Protein AF-A0A2V7EHH6-F1 (afdb_monomer)

Foldseek 3Di:
DDQKDFLVVLLVDPPRDPVSNVVSVVLVVVLCCCCPPVVDPSDCPSGIDHDDPDDDQKDKDADDDPPDPHTDWDQDPPPGTDRIDIGNDVVVSVVVNVVRVVVD

Sequence (104 aa):
MSRRQPISEIIADPRTPKDARDKLKVVLAARKYAKDSLHLRAKNSFTTYSRLDHDTLVLVVSAAYRDTLKPYTWWFPIVGRVPYKGYFDFDAARREARDLADDG

Secondary structure (DSSP, 8-state):
---EEEHHHHHH-TTS-HHHHHHHHHHHHHHHHHHHTS----TTTT-EEE--SSS-S-EEE--B-TTSS-B--EEETTTEEES-EEESSHHHHHHHHHHHHHH-

Mean predicted aligned error: 4.85 Å

Solvent-accessible surface area (backbone atoms only — not comparable to full-atom values): 6377 Å² total; per-residue (Å²): 134,82,70,63,41,52,45,72,58,50,57,66,40,85,86,46,56,66,69,60,36,53,56,51,50,51,48,50,50,53,50,47,43,39,35,76,75,65,67,43,89,48,84,78,64,82,46,58,46,64,85,68,98,58,99,65,87,60,46,74,47,67,52,53,39,74,92,45,102,46,70,42,65,54,78,42,100,86,80,40,76,33,58,57,50,78,24,78,52,61,66,59,41,54,48,53,54,46,54,53,63,72,73,66

Structure (mmCIF, N/CA/C/O backbone):
data_AF-A0A2V7EHH6-F1
#
_entry.id   AF-A0A2V7EHH6-F1
#
loop_
_atom_site.group_PDB
_atom_site.id
_atom_site.type_symbol
_atom_site.label_atom_id
_atom_site.label_alt_id
_atom_site.label_comp_id
_atom_site.label_asym_id
_atom_site.label_entity_id
_atom_site.label_seq_id
_atom_site.pdbx_PDB_ins_code
_atom_site.Cartn_x
_atom_site.Cartn_y
_atom_site.Cartn_z
_atom_site.occupancy
_atom_site.B_iso_or_equiv
_atom_site.auth_seq_id
_atom_site.auth_comp_id
_atom_site.auth_asym_id
_atom_site.auth_atom_id
_atom_site.pdbx_PDB_model_num
ATOM 1 N N .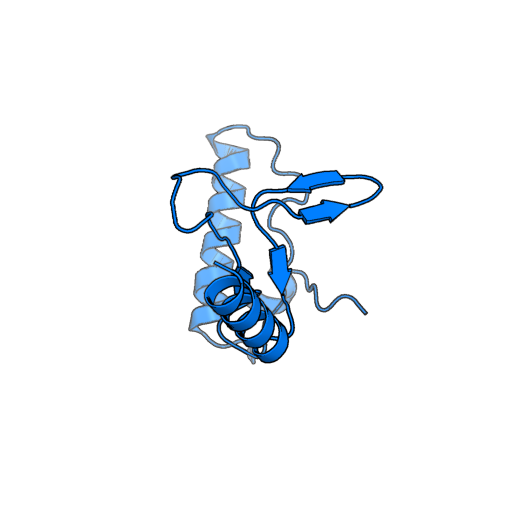 MET A 1 1 ? -9.047 15.147 -3.352 1.00 45.59 1 MET A N 1
ATOM 2 C CA . MET A 1 1 ? -9.801 15.125 -2.075 1.00 45.59 1 MET A CA 1
ATOM 3 C C . MET A 1 1 ? -9.524 13.802 -1.376 1.00 45.59 1 MET A C 1
ATOM 5 O O . MET A 1 1 ? -9.555 12.768 -2.031 1.00 45.59 1 MET A O 1
ATOM 9 N N . SER A 1 2 ? -9.157 13.822 -0.095 1.00 60.59 2 SER A N 1
ATOM 10 C CA . SER A 1 2 ? -8.766 12.611 0.642 1.00 60.59 2 SER A CA 1
ATOM 11 C C . SER A 1 2 ? -9.995 11.745 0.938 1.00 60.59 2 SER A C 1
ATOM 13 O O . SER A 1 2 ? -10.857 12.165 1.699 1.00 60.59 2 SER A O 1
ATOM 15 N N . ARG A 1 3 ? -10.064 10.525 0.384 1.00 84.69 3 ARG A N 1
ATOM 16 C CA . ARG A 1 3 ? -11.101 9.510 0.693 1.00 84.69 3 ARG A CA 1
ATOM 17 C C . ARG A 1 3 ? -10.921 8.860 2.078 1.00 84.69 3 ARG A C 1
ATOM 19 O O . ARG A 1 3 ? -11.465 7.791 2.338 1.00 84.69 3 ARG A O 1
ATOM 26 N N . ARG A 1 4 ? -10.075 9.424 2.947 1.00 92.56 4 ARG A N 1
ATOM 27 C CA . ARG A 1 4 ? -9.837 8.904 4.303 1.00 92.56 4 ARG A CA 1
ATOM 28 C C . ARG A 1 4 ? -11.007 9.271 5.199 1.00 92.56 4 ARG A C 1
ATOM 30 O O . ARG A 1 4 ? -11.323 10.448 5.329 1.00 92.56 4 ARG A O 1
ATOM 37 N N . GLN A 1 5 ? -11.579 8.270 5.852 1.00 95.00 5 GLN A N 1
ATOM 38 C CA . GLN A 1 5 ? -12.654 8.436 6.823 1.00 95.00 5 GLN A CA 1
ATOM 39 C C . GLN A 1 5 ? -12.245 7.825 8.171 1.00 95.00 5 GLN A C 1
ATOM 41 O O . GLN A 1 5 ? -11.507 6.831 8.187 1.00 95.00 5 GLN A O 1
ATOM 46 N N . PRO A 1 6 ? -12.683 8.390 9.309 1.00 96.81 6 PRO A N 1
ATOM 47 C CA . PRO A 1 6 ? -12.468 7.793 10.622 1.00 96.81 6 PRO A CA 1
ATOM 48 C C . PRO A 1 6 ? -13.071 6.390 10.713 1.00 96.81 6 PRO A C 1
ATOM 50 O O . PRO A 1 6 ? -14.225 6.160 10.357 1.00 96.81 6 PRO A O 1
ATOM 53 N N . ILE A 1 7 ? -12.298 5.440 11.240 1.00 97.31 7 ILE A N 1
ATOM 54 C CA . ILE A 1 7 ? -12.750 4.049 11.377 1.00 97.31 7 ILE A CA 1
ATOM 55 C C . ILE A 1 7 ? -13.974 3.950 12.301 1.00 97.31 7 ILE A C 1
ATOM 57 O O . ILE A 1 7 ? -14.864 3.137 12.060 1.00 97.31 7 ILE A O 1
ATOM 61 N N . SER A 1 8 ? -14.048 4.799 13.330 1.00 95.88 8 SER A N 1
ATOM 62 C CA . SER A 1 8 ? -15.194 4.872 14.244 1.00 95.88 8 SER A CA 1
ATOM 63 C C . SER A 1 8 ? -16.502 5.210 13.527 1.00 95.88 8 SER A C 1
ATOM 65 O O . SER A 1 8 ? -17.526 4.607 13.832 1.00 95.88 8 SER A O 1
ATOM 67 N N . GLU A 1 9 ? -16.465 6.123 12.555 1.00 96.38 9 GLU A N 1
ATOM 68 C CA . GLU A 1 9 ? -17.639 6.511 11.765 1.00 96.38 9 GLU A CA 1
ATOM 69 C C . GLU A 1 9 ? -18.054 5.388 10.811 1.00 96.38 9 GLU A C 1
ATOM 71 O O . GLU A 1 9 ? -19.228 5.039 10.731 1.00 96.38 9 GLU A O 1
ATOM 76 N N . ILE A 1 10 ? -17.081 4.748 10.153 1.00 95.81 10 ILE A N 1
ATOM 77 C CA . ILE A 1 10 ? -17.342 3.637 9.227 1.00 95.81 10 ILE A CA 1
ATOM 78 C C . ILE A 1 10 ? -17.973 2.440 9.950 1.00 95.81 10 ILE A C 1
ATOM 80 O O . ILE A 1 10 ? -18.885 1.808 9.422 1.00 95.81 10 ILE A O 1
ATOM 84 N N . ILE A 1 11 ? -17.502 2.107 11.157 1.00 96.81 11 ILE A N 1
ATOM 85 C CA . ILE A 1 11 ? -18.058 0.995 11.944 1.00 96.81 11 ILE A CA 1
ATOM 86 C C . ILE A 1 11 ? -19.492 1.295 12.404 1.00 96.81 11 ILE A C 1
ATOM 88 O O . ILE A 1 11 ? -20.284 0.357 12.522 1.00 96.81 11 ILE A O 1
ATOM 92 N N . ALA A 1 12 ? -19.805 2.566 12.669 1.00 96.50 12 ALA A N 1
ATOM 93 C CA . ALA A 1 12 ? -21.129 3.011 13.092 1.00 96.50 12 ALA A CA 1
ATOM 94 C C . ALA A 1 12 ? -22.141 3.085 11.935 1.00 96.50 12 ALA A C 1
ATOM 96 O O . ALA A 1 12 ? -23.338 2.967 12.187 1.00 96.50 12 ALA A O 1
ATOM 97 N N . ASP A 1 13 ? -21.692 3.244 10.683 1.00 96.19 13 ASP A N 1
ATOM 98 C CA . ASP A 1 13 ? -22.587 3.261 9.521 1.00 96.19 13 ASP A CA 1
ATOM 99 C C . ASP A 1 13 ? -23.170 1.852 9.256 1.00 96.19 13 ASP A C 1
ATOM 101 O O . ASP A 1 13 ? -22.425 0.914 8.930 1.00 96.19 13 ASP A O 1
ATOM 105 N N . PRO A 1 14 ? -24.503 1.666 9.350 1.00 94.00 14 PRO A N 1
ATOM 106 C CA . PRO A 1 14 ? -25.142 0.375 9.096 1.00 94.00 14 PRO A CA 1
ATOM 107 C C . PRO A 1 14 ? -24.991 -0.096 7.644 1.00 94.00 14 PRO A C 1
ATOM 109 O O . PRO A 1 1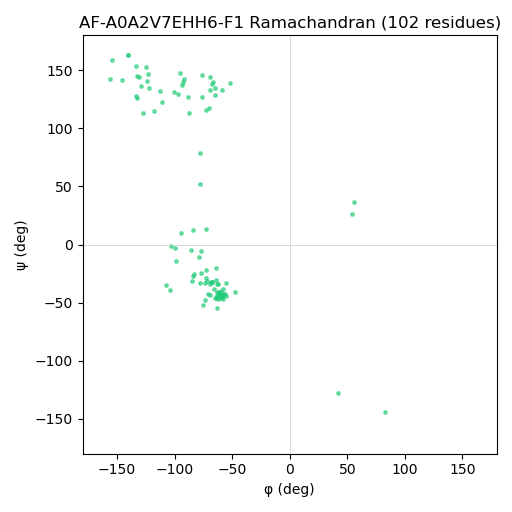4 ? -25.091 -1.295 7.381 1.00 94.00 14 PRO A O 1
ATOM 112 N N . ARG A 1 15 ? -24.711 0.815 6.704 1.00 95.19 15 ARG A N 1
ATOM 113 C CA . ARG A 1 15 ? -24.497 0.507 5.282 1.00 95.19 15 ARG A CA 1
ATOM 114 C C . ARG A 1 15 ? -23.103 -0.054 5.005 1.00 95.19 15 ARG A C 1
ATOM 116 O O . ARG A 1 15 ? -22.851 -0.539 3.902 1.00 95.19 15 ARG A O 1
ATOM 123 N N . THR A 1 16 ? -22.187 0.001 5.973 1.00 94.88 16 THR A N 1
ATOM 124 C CA . THR A 1 16 ? -20.859 -0.596 5.825 1.00 94.88 16 THR A CA 1
ATOM 125 C C . THR A 1 1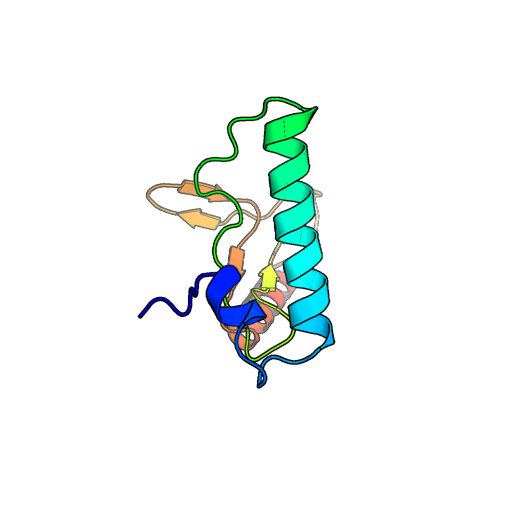6 ? -20.984 -2.119 5.706 1.00 94.88 16 THR A C 1
ATOM 127 O O . THR A 1 16 ? -21.610 -2.748 6.570 1.00 94.88 16 THR A O 1
ATOM 130 N N . PRO A 1 17 ? -20.365 -2.742 4.681 1.00 95.12 17 PRO A N 1
ATOM 131 C CA . PRO A 1 17 ? -20.320 -4.194 4.548 1.00 95.12 17 PRO A CA 1
ATOM 132 C C . PRO A 1 17 ? -19.823 -4.868 5.828 1.00 95.12 17 PRO A C 1
ATOM 134 O O . PRO A 1 17 ? -18.894 -4.388 6.486 1.00 95.12 17 PRO A O 1
ATOM 137 N N . LYS A 1 18 ? -20.458 -5.984 6.202 1.00 96.19 18 LYS A N 1
ATOM 138 C CA . LYS A 1 18 ? -20.180 -6.666 7.473 1.00 96.19 18 LYS A CA 1
ATOM 139 C C . LYS A 1 18 ? -18.710 -7.065 7.600 1.00 96.19 18 LYS A C 1
ATOM 141 O O . LYS A 1 18 ? -18.124 -6.866 8.658 1.00 96.19 18 LYS A O 1
ATOM 146 N N . ASP A 1 19 ? -18.121 -7.586 6.530 1.00 95.12 19 ASP A N 1
ATOM 147 C CA . ASP A 1 19 ? -16.730 -8.031 6.507 1.00 95.12 19 ASP A CA 1
ATOM 148 C C . ASP A 1 19 ? -15.749 -6.870 6.765 1.00 95.12 19 ASP A C 1
ATOM 150 O O . ASP A 1 19 ? -14.847 -6.993 7.594 1.00 95.12 19 ASP A O 1
ATOM 154 N N . ALA A 1 20 ? -15.961 -5.720 6.119 1.00 94.75 20 ALA A N 1
ATOM 155 C CA . ALA A 1 20 ? -15.163 -4.518 6.303 1.00 94.75 20 ALA A CA 1
ATOM 156 C C . ALA A 1 20 ? -15.310 -3.985 7.731 1.00 94.75 20 ALA A C 1
ATOM 158 O O . ALA A 1 20 ? -14.312 -3.703 8.394 1.00 94.75 20 ALA A O 1
ATOM 159 N N . ARG A 1 21 ? -16.545 -3.913 8.241 1.00 96.88 21 ARG A N 1
ATOM 160 C CA . ARG A 1 21 ? -16.824 -3.492 9.620 1.00 96.88 21 ARG A CA 1
ATOM 161 C C . ARG A 1 21 ? -16.120 -4.387 10.640 1.00 96.88 21 ARG A C 1
ATOM 163 O O . ARG A 1 21 ? -15.532 -3.873 11.588 1.00 96.88 21 ARG A O 1
ATOM 170 N N . ASP A 1 22 ? -16.154 -5.702 10.451 1.00 97.44 22 ASP A N 1
ATOM 171 C CA . ASP A 1 22 ? -15.540 -6.655 11.379 1.00 97.44 22 ASP A CA 1
ATOM 172 C C . ASP A 1 22 ? -14.006 -6.571 11.343 1.00 97.44 22 ASP A C 1
ATOM 174 O O . ASP A 1 22 ? -13.376 -6.471 12.397 1.00 97.44 22 ASP A O 1
ATOM 178 N N . LYS A 1 23 ? -13.395 -6.483 10.152 1.00 97.38 23 LYS A N 1
ATOM 179 C CA . LYS A 1 23 ? -11.944 -6.247 10.002 1.00 97.38 23 LYS A CA 1
ATOM 180 C C . LYS A 1 23 ? -11.511 -4.941 10.678 1.00 97.38 23 LYS A C 1
ATOM 182 O O . LYS A 1 23 ? -10.515 -4.906 11.396 1.00 97.38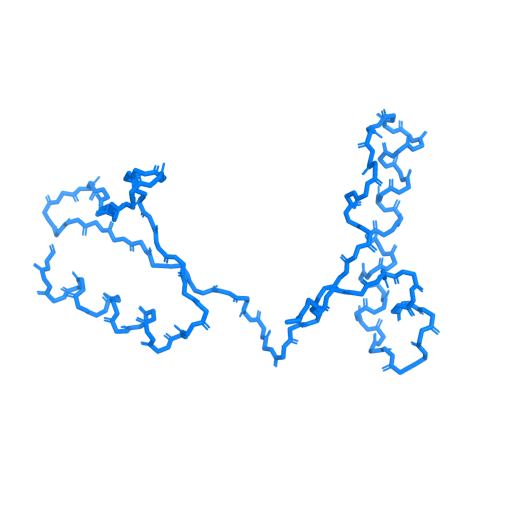 23 LYS A O 1
ATOM 187 N N . LEU A 1 24 ? -12.278 -3.867 10.503 1.00 97.88 24 LEU A N 1
ATOM 188 C CA . LEU A 1 24 ? -11.978 -2.567 11.102 1.00 97.88 24 LEU A CA 1
ATOM 189 C C . LEU A 1 24 ? -12.124 -2.558 12.634 1.00 97.88 24 LEU A C 1
ATOM 191 O O . LEU A 1 24 ? -11.348 -1.886 13.316 1.00 97.88 24 LEU A O 1
ATOM 195 N N . LYS A 1 25 ? -13.050 -3.341 13.202 1.00 97.94 25 LYS A N 1
ATOM 196 C CA . LYS A 1 25 ? -13.122 -3.549 14.660 1.00 97.94 25 LYS A CA 1
ATOM 197 C C . LYS A 1 25 ? -11.853 -4.209 15.200 1.00 97.94 25 LYS A C 1
ATOM 199 O O . LYS A 1 25 ? -11.357 -3.784 16.242 1.00 97.94 25 LYS A O 1
ATOM 204 N N . VAL A 1 26 ? -11.298 -5.190 14.481 1.00 98.25 26 VAL A N 1
ATOM 205 C CA . VAL A 1 26 ? -10.025 -5.834 14.854 1.00 98.25 26 VAL A CA 1
ATOM 206 C C . VAL A 1 26 ? -8.884 -4.817 14.875 1.00 98.25 26 VAL A C 1
ATOM 208 O O . VAL A 1 26 ? -8.106 -4.801 15.825 1.00 98.25 26 VAL A O 1
ATOM 211 N N . VAL A 1 27 ? -8.821 -3.909 13.895 1.00 97.88 27 VAL A N 1
ATOM 212 C CA . VAL A 1 27 ? -7.819 -2.826 13.872 1.00 97.88 27 VAL A CA 1
ATOM 213 C C . VAL A 1 27 ? -7.906 -1.956 15.132 1.00 97.88 27 VAL A C 1
ATOM 215 O O . VAL A 1 27 ? -6.886 -1.699 15.775 1.00 97.88 27 VAL A O 1
ATOM 218 N N . LEU A 1 28 ? -9.112 -1.534 15.531 1.00 97.31 28 LEU A N 1
ATOM 219 C CA . LEU A 1 28 ? -9.289 -0.730 16.747 1.00 97.31 28 LEU A CA 1
ATOM 220 C C . LEU A 1 28 ? -8.938 -1.507 18.024 1.00 97.31 28 LEU A C 1
ATOM 222 O O . LEU A 1 28 ? -8.335 -0.931 18.933 1.00 97.31 28 LEU A O 1
ATOM 226 N N . ALA A 1 29 ? -9.270 -2.798 18.089 1.00 97.56 29 ALA A N 1
ATOM 227 C CA . ALA A 1 29 ? -8.915 -3.661 19.213 1.00 97.56 29 ALA A CA 1
ATOM 228 C C . ALA A 1 29 ? -7.393 -3.841 19.333 1.00 97.56 29 ALA A C 1
ATOM 230 O O . ALA A 1 29 ? -6.834 -3.640 20.411 1.00 97.56 29 ALA A O 1
ATOM 231 N N . ALA A 1 30 ? -6.706 -4.118 18.221 1.00 97.69 30 ALA A N 1
ATOM 232 C CA . ALA A 1 30 ? -5.249 -4.222 18.176 1.00 97.69 30 ALA A CA 1
ATOM 233 C C . ALA A 1 30 ? -4.57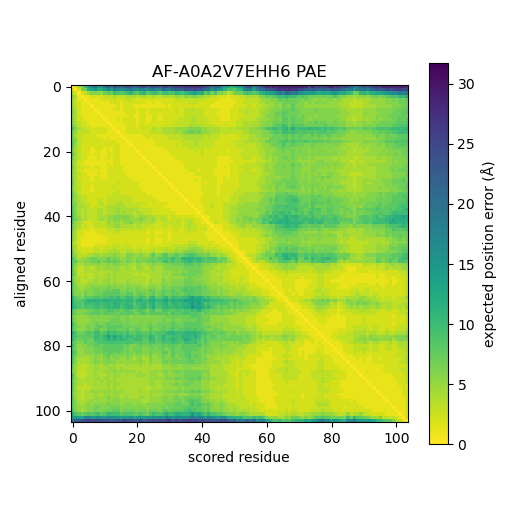7 -2.902 18.586 1.00 97.69 30 ALA A C 1
ATOM 235 O O . ALA A 1 30 ? -3.640 -2.895 19.383 1.00 97.69 30 ALA A O 1
ATOM 236 N N . ARG A 1 31 ? -5.103 -1.762 18.116 1.00 96.94 31 ARG A N 1
ATOM 237 C CA . ARG A 1 31 ? -4.635 -0.432 18.530 1.00 96.94 31 ARG A CA 1
ATOM 238 C C . ARG A 1 31 ? -4.807 -0.204 20.035 1.00 96.94 31 ARG A C 1
ATOM 240 O O . ARG A 1 31 ? -3.908 0.351 20.666 1.00 96.94 31 ARG A O 1
ATOM 247 N N . LYS A 1 32 ? -5.946 -0.608 20.610 1.00 96.94 32 LYS A N 1
ATOM 248 C CA . LYS A 1 32 ? -6.201 -0.519 22.056 1.00 96.94 32 LYS A CA 1
ATOM 249 C C . LYS A 1 32 ? -5.203 -1.374 22.837 1.00 96.94 32 LYS A C 1
ATOM 251 O O . LYS A 1 32 ? -4.582 -0.858 23.756 1.00 96.94 32 LYS A O 1
ATOM 256 N N . TYR A 1 33 ? -4.982 -2.619 22.425 1.00 97.62 33 TYR A N 1
ATOM 257 C CA . TYR A 1 33 ? -4.003 -3.514 23.048 1.00 97.62 33 TYR A CA 1
ATOM 258 C C . TYR A 1 33 ? -2.572 -2.956 22.989 1.00 97.62 33 TYR A C 1
ATOM 260 O O . TYR A 1 33 ? -1.875 -2.910 24.000 1.00 97.62 33 TYR A O 1
ATOM 268 N N . ALA A 1 34 ? -2.147 -2.443 21.830 1.00 97.38 34 ALA A N 1
ATOM 269 C CA . ALA A 1 34 ? -0.829 -1.831 21.672 1.00 97.38 34 ALA A CA 1
ATOM 270 C C . ALA A 1 34 ? -0.604 -0.660 22.646 1.00 97.38 34 ALA A C 1
ATOM 272 O O . ALA A 1 34 ? 0.489 -0.508 23.187 1.00 97.38 34 ALA A O 1
ATOM 273 N N . LYS A 1 35 ? -1.635 0.157 22.892 1.00 96.88 35 LYS A N 1
ATOM 274 C CA . LYS A 1 35 ? -1.567 1.264 23.853 1.00 96.88 35 LYS A CA 1
ATOM 275 C C . LYS A 1 35 ? -1.619 0.772 25.301 1.00 96.88 35 LYS A C 1
ATOM 277 O O . LYS A 1 35 ? -0.790 1.178 26.110 1.00 96.88 35 LYS A O 1
ATOM 282 N N . ASP A 1 36 ? -2.615 -0.042 25.622 1.00 97.31 36 ASP A N 1
ATOM 283 C CA . ASP A 1 36 ? -3.000 -0.326 27.005 1.00 97.31 36 ASP A CA 1
ATOM 284 C C . ASP A 1 36 ? -2.154 -1.453 27.618 1.00 97.31 36 ASP A C 1
ATOM 286 O O . ASP A 1 36 ? -1.895 -1.427 28.816 1.00 97.31 36 ASP A O 1
ATOM 290 N N . SER A 1 37 ? -1.701 -2.414 26.806 1.00 97.75 37 SER A N 1
ATOM 291 C CA . SER A 1 37 ? -0.949 -3.595 27.259 1.00 97.75 37 SER A CA 1
ATOM 292 C C . SER A 1 37 ? 0.532 -3.545 26.896 1.00 97.75 37 SER A C 1
ATOM 294 O O . SER A 1 37 ? 1.360 -4.017 27.665 1.00 97.75 37 SER A O 1
ATOM 296 N N . LEU A 1 38 ? 0.880 -2.980 25.734 1.00 97.56 38 LEU A N 1
ATOM 297 C CA . LEU A 1 38 ? 2.278 -2.876 25.286 1.00 97.56 38 LEU A CA 1
ATOM 298 C C . LEU A 1 38 ? 2.890 -1.488 25.528 1.00 97.56 38 LEU A C 1
ATOM 300 O O . LEU A 1 38 ? 4.057 -1.271 25.213 1.00 97.56 38 LEU A O 1
ATOM 304 N N . HIS A 1 39 ? 2.106 -0.534 26.043 1.00 96.62 39 HIS A N 1
ATOM 305 C CA . HIS A 1 39 ? 2.523 0.850 26.301 1.00 96.62 39 HIS A CA 1
ATOM 306 C C . HIS A 1 39 ? 3.136 1.569 25.082 1.00 96.62 39 HIS A C 1
ATOM 308 O O . HIS A 1 39 ? 3.910 2.521 25.215 1.00 96.62 39 HIS A O 1
ATOM 314 N N . LEU A 1 40 ? 2.758 1.155 23.866 1.00 96.81 40 LEU A N 1
ATOM 315 C CA . LEU A 1 40 ? 3.215 1.774 22.628 1.00 96.81 40 LEU A CA 1
ATOM 316 C C . LEU A 1 40 ? 2.492 3.102 22.378 1.00 96.81 40 LEU A C 1
ATOM 318 O O . LEU A 1 40 ? 1.297 3.277 22.637 1.00 96.81 40 LEU A O 1
ATOM 322 N N . ARG A 1 41 ? 3.209 4.061 21.783 1.00 94.25 41 ARG A N 1
ATOM 323 C CA . ARG A 1 41 ? 2.659 5.376 21.418 1.00 94.25 41 ARG A CA 1
ATOM 324 C C . ARG A 1 41 ? 1.822 5.283 20.138 1.00 94.25 41 ARG A C 1
ATOM 3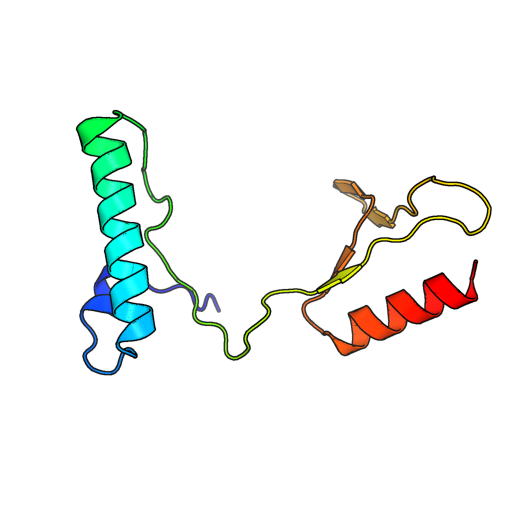26 O O . ARG A 1 41 ? 2.269 5.696 19.074 1.00 94.25 41 ARG A O 1
ATOM 333 N N . ALA A 1 42 ? 0.586 4.796 20.246 1.00 89.56 42 ALA A N 1
ATOM 334 C CA . ALA A 1 42 ? -0.299 4.606 19.091 1.00 89.56 42 ALA A CA 1
ATOM 335 C C . ALA A 1 42 ? -0.696 5.912 18.362 1.00 89.56 42 ALA A C 1
ATOM 337 O O . ALA A 1 42 ? -0.916 5.886 17.155 1.00 89.56 42 ALA A O 1
ATOM 338 N N . LYS A 1 43 ? -0.791 7.057 19.064 1.00 92.25 43 LYS A N 1
ATOM 339 C CA . LYS A 1 43 ? -1.179 8.376 18.502 1.00 92.25 43 LYS A CA 1
ATOM 340 C C . LYS A 1 43 ? -2.353 8.265 17.499 1.00 92.25 43 LYS A C 1
ATOM 342 O O . LYS A 1 43 ? -3.375 7.661 17.825 1.00 92.25 43 LYS A O 1
ATOM 347 N N . ASN A 1 44 ? -2.199 8.813 16.292 1.00 92.31 44 ASN A N 1
ATOM 348 C CA . ASN A 1 44 ? -3.181 8.771 15.204 1.00 92.31 44 ASN A CA 1
ATOM 349 C C . ASN A 1 44 ? -2.940 7.607 14.228 1.00 92.31 44 ASN A C 1
ATOM 351 O O . ASN A 1 44 ? -3.552 7.560 13.163 1.00 92.31 44 ASN A O 1
ATOM 355 N N . SER A 1 45 ? -2.049 6.670 14.561 1.00 94.06 45 SER A N 1
ATOM 356 C CA . SER A 1 45 ? -1.817 5.499 13.723 1.00 94.06 45 SER A CA 1
ATOM 357 C C . SER A 1 45 ? -3.074 4.637 13.684 1.00 94.06 45 SER A C 1
ATOM 359 O O . SER A 1 45 ? -3.691 4.376 14.721 1.00 94.06 45 SER A O 1
ATOM 361 N N . PHE A 1 46 ? -3.435 4.201 12.476 1.00 95.06 46 PHE A N 1
ATOM 362 C CA . PHE A 1 46 ? -4.555 3.292 12.222 1.00 95.06 46 PHE A CA 1
ATOM 363 C C . PHE A 1 46 ? -5.910 3.788 12.765 1.00 95.06 46 PHE A C 1
ATOM 365 O O . PHE A 1 46 ? -6.709 2.997 13.257 1.00 95.06 46 PHE A O 1
ATOM 372 N N . THR A 1 47 ? -6.179 5.099 12.705 1.00 96.31 47 THR A N 1
ATOM 373 C CA . THR A 1 47 ? -7.489 5.681 13.073 1.00 96.31 47 THR A CA 1
ATOM 374 C C . THR A 1 47 ? -8.395 5.962 11.876 1.00 96.31 47 THR A C 1
ATOM 376 O O . THR A 1 47 ? -9.590 6.196 12.053 1.00 96.31 47 THR A O 1
ATOM 379 N N . THR A 1 48 ? -7.847 5.938 10.659 1.00 96.56 48 THR A N 1
ATOM 380 C CA . THR A 1 48 ? -8.575 6.230 9.420 1.00 96.56 48 THR A CA 1
ATOM 381 C C . THR A 1 48 ? -8.447 5.085 8.427 1.00 96.56 48 THR A C 1
ATOM 383 O O . THR A 1 48 ? -7.468 4.337 8.444 1.00 96.56 48 THR A O 1
ATOM 386 N N . TYR A 1 49 ? -9.447 4.955 7.565 1.00 95.12 49 TYR A N 1
ATOM 387 C CA . TYR A 1 49 ? -9.510 3.968 6.499 1.00 95.12 49 TYR A CA 1
ATOM 388 C C . TYR A 1 49 ? -9.885 4.651 5.183 1.00 95.12 49 TYR A C 1
ATOM 390 O O . TYR A 1 49 ? -10.663 5.606 5.161 1.00 95.12 49 TYR A O 1
ATOM 398 N N . SER A 1 50 ? -9.316 4.164 4.085 1.00 92.88 50 SER A N 1
ATOM 399 C CA . SER A 1 50 ? -9.697 4.552 2.730 1.00 92.88 50 SER A CA 1
ATOM 400 C C . SER A 1 50 ? -10.202 3.320 2.012 1.00 92.88 50 SER A C 1
ATOM 402 O O . SER A 1 50 ? -9.439 2.384 1.775 1.00 92.88 50 SER A O 1
ATOM 404 N N . ARG A 1 51 ? -11.490 3.328 1.672 1.00 89.81 51 ARG A N 1
ATOM 405 C CA . ARG A 1 51 ? -12.079 2.281 0.844 1.00 89.81 51 ARG A CA 1
ATOM 406 C C . ARG A 1 51 ? -11.534 2.401 -0.575 1.00 89.81 51 ARG A C 1
ATOM 408 O O . ARG A 1 51 ? -11.505 3.499 -1.130 1.00 89.81 51 ARG A O 1
ATOM 415 N N . LEU A 1 52 ? -11.114 1.272 -1.128 1.00 88.81 52 LEU A N 1
ATOM 416 C CA . LEU A 1 52 ? -10.736 1.149 -2.529 1.00 88.81 52 LEU A CA 1
ATOM 417 C C . LEU A 1 52 ? -11.937 0.636 -3.318 1.00 88.81 52 LEU A C 1
ATOM 419 O O . LEU A 1 52 ? -12.745 -0.126 -2.786 1.00 88.81 52 LEU A O 1
ATOM 423 N N . ASP A 1 53 ? -12.041 1.058 -4.574 1.00 86.25 53 ASP A N 1
ATOM 424 C CA . ASP A 1 53 ? -13.080 0.568 -5.492 1.00 86.25 53 ASP A CA 1
ATOM 425 C C . ASP A 1 53 ? -12.653 -0.729 -6.199 1.00 86.25 53 ASP A C 1
ATOM 427 O O . ASP A 1 53 ? -13.433 -1.333 -6.925 1.00 86.25 53 ASP A O 1
ATOM 431 N N . HIS A 1 54 ? -11.411 -1.156 -5.971 1.00 85.06 54 HIS A N 1
ATOM 432 C CA . HIS A 1 54 ? -10.782 -2.344 -6.530 1.00 85.06 54 HIS A CA 1
ATOM 433 C C . HIS A 1 54 ? -9.913 -3.033 -5.466 1.00 85.06 54 HIS A C 1
ATOM 435 O O . HIS A 1 54 ? -9.476 -2.407 -4.496 1.00 85.06 54 HIS A O 1
ATOM 441 N N . ASP A 1 55 ? -9.560 -4.294 -5.696 1.00 87.19 55 ASP A N 1
ATOM 442 C CA . ASP A 1 55 ? -8.832 -5.111 -4.715 1.00 87.19 55 ASP A CA 1
ATOM 443 C C . ASP A 1 55 ? -7.326 -4.810 -4.608 1.00 87.19 55 ASP A C 1
ATOM 445 O O . ASP A 1 55 ? -6.639 -5.356 -3.748 1.00 87.19 55 ASP A O 1
ATOM 449 N N . THR A 1 56 ? -6.769 -3.944 -5.457 1.00 90.81 56 T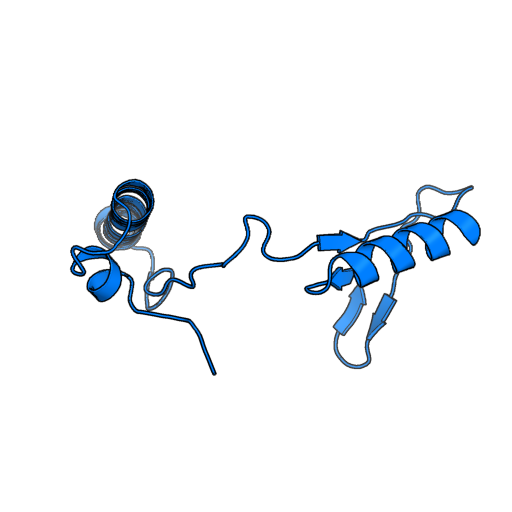HR A N 1
ATOM 450 C CA . THR A 1 56 ? -5.316 -3.695 -5.515 1.00 90.81 56 THR A CA 1
ATOM 451 C C . THR A 1 56 ? -5.002 -2.212 -5.412 1.00 90.81 56 THR A C 1
ATOM 453 O O . THR A 1 56 ? -5.314 -1.479 -6.320 1.00 90.81 56 THR A O 1
ATOM 456 N N . LEU A 1 57 ? -4.365 -1.712 -4.351 1.00 91.62 57 LEU A N 1
ATOM 457 C CA . LEU A 1 57 ? -4.098 -0.263 -4.245 1.00 91.62 57 LEU A CA 1
ATOM 458 C C . LEU A 1 57 ? -3.169 0.271 -5.349 1.00 91.62 57 LEU A C 1
ATOM 460 O O . LEU A 1 57 ? -3.368 1.371 -5.855 1.00 91.62 57 LEU A O 1
ATOM 464 N N . VAL A 1 58 ? -2.110 -0.478 -5.639 1.00 95.25 58 VAL A N 1
ATOM 465 C CA . VAL A 1 58 ? -0.997 -0.057 -6.488 1.00 95.25 58 VAL A CA 1
ATOM 466 C C . VAL A 1 58 ? -0.333 -1.308 -7.056 1.00 95.25 58 VAL A C 1
ATOM 468 O O . VAL A 1 58 ? -0.209 -2.310 -6.348 1.00 95.25 58 VAL A O 1
ATOM 471 N N . LEU A 1 59 ? 0.112 -1.253 -8.309 1.00 97.19 59 LEU A N 1
ATOM 472 C CA . LEU A 1 59 ? 1.040 -2.240 -8.857 1.00 97.19 59 LEU A CA 1
ATOM 473 C C . LEU A 1 59 ? 2.468 -1.731 -8.701 1.00 97.19 59 LEU A C 1
ATOM 475 O O . LEU A 1 59 ? 2.744 -0.559 -8.942 1.00 97.19 59 LEU A O 1
ATOM 479 N N . VAL A 1 60 ? 3.379 -2.611 -8.303 1.00 97.56 60 VAL A N 1
ATOM 480 C CA . VAL A 1 60 ? 4.803 -2.291 -8.181 1.00 97.56 60 VAL A CA 1
ATOM 481 C C . VAL A 1 60 ? 5.562 -3.044 -9.262 1.00 97.56 60 VAL A C 1
ATOM 483 O O . VAL A 1 60 ? 5.481 -4.266 -9.331 1.00 97.56 60 VAL A O 1
ATOM 486 N N . VAL A 1 61 ? 6.291 -2.305 -10.096 1.00 97.94 61 VAL A N 1
ATOM 487 C CA . VAL A 1 61 ? 7.207 -2.861 -11.094 1.00 97.94 61 VAL A CA 1
ATOM 488 C C . VAL A 1 61 ? 8.616 -2.839 -10.521 1.00 97.94 61 VAL A C 1
ATOM 490 O O . VAL A 1 61 ? 9.088 -1.805 -10.046 1.00 97.94 61 VAL A O 1
ATOM 493 N N . SER A 1 62 ? 9.288 -3.980 -10.586 1.00 97.06 62 SER A N 1
ATOM 494 C CA . SER A 1 62 ? 10.718 -4.143 -10.331 1.00 97.06 62 SER A CA 1
ATOM 495 C C . SER A 1 62 ? 11.311 -4.969 -11.463 1.00 97.06 62 SER A C 1
ATOM 497 O O . SER A 1 62 ? 10.649 -5.889 -11.942 1.00 97.06 62 SER A O 1
ATOM 499 N N . ALA A 1 63 ? 12.547 -4.681 -11.853 1.00 96.38 63 ALA A N 1
ATOM 500 C CA . ALA A 1 63 ? 13.230 -5.385 -12.932 1.00 96.38 63 ALA A CA 1
ATOM 501 C C . ALA A 1 63 ? 14.709 -5.605 -12.589 1.00 96.38 63 ALA A C 1
ATOM 503 O O . ALA A 1 63 ? 15.253 -4.960 -11.687 1.00 96.38 63 ALA A O 1
ATOM 504 N N . ALA A 1 64 ? 15.350 -6.517 -13.311 1.00 95.88 64 ALA A N 1
ATOM 505 C CA . ALA A 1 64 ? 16.789 -6.748 -13.299 1.00 95.88 64 ALA A CA 1
ATOM 506 C C . ALA A 1 64 ? 17.272 -6.848 -14.749 1.00 95.88 64 ALA A C 1
ATOM 508 O O . ALA A 1 64 ? 16.481 -7.207 -15.615 1.00 95.88 64 ALA A O 1
ATOM 509 N N . TYR A 1 65 ? 18.540 -6.523 -14.994 1.00 93.81 65 TYR A N 1
ATOM 510 C CA . TYR A 1 65 ? 19.129 -6.624 -16.333 1.00 93.81 65 TYR A CA 1
ATOM 511 C C . TYR A 1 65 ? 19.267 -8.094 -16.751 1.00 93.81 65 TYR A C 1
ATOM 513 O O . TYR A 1 65 ? 19.596 -8.945 -15.921 1.00 93.81 65 TYR A O 1
ATOM 521 N N . ARG A 1 66 ? 19.069 -8.401 -18.034 1.00 92.25 66 ARG A N 1
ATOM 522 C CA . ARG A 1 66 ? 19.041 -9.775 -18.567 1.00 92.25 66 ARG A CA 1
ATOM 523 C C . ARG A 1 66 ? 20.183 -10.694 -18.132 1.00 92.25 66 ARG A C 1
ATOM 525 O O . ARG A 1 66 ? 19.971 -11.887 -17.921 1.00 92.25 66 ARG A O 1
ATOM 532 N N . ASP A 1 67 ? 21.399 -10.168 -18.084 1.00 94.31 67 ASP A N 1
ATOM 533 C CA . ASP A 1 67 ? 22.639 -10.925 -17.908 1.00 94.31 67 ASP A CA 1
ATOM 534 C C . ASP A 1 67 ? 23.214 -10.830 -16.487 1.00 94.31 67 ASP A C 1
ATOM 536 O O . ASP A 1 67 ? 24.231 -11.457 -16.179 1.00 94.31 67 ASP A O 1
ATOM 540 N N . THR A 1 68 ? 22.566 -10.080 -15.592 1.00 94.25 68 THR A N 1
ATOM 541 C CA . THR A 1 68 ? 23.050 -9.886 -14.227 1.00 94.25 68 THR A CA 1
ATOM 542 C C . THR A 1 68 ? 21.914 -9.770 -13.218 1.00 94.25 68 THR A C 1
ATOM 544 O O . THR A 1 68 ? 20.907 -9.105 -13.433 1.00 94.25 68 THR A O 1
ATOM 547 N N . LEU A 1 69 ? 22.099 -10.352 -12.032 1.00 92.50 69 LEU A N 1
ATOM 548 C CA . LEU A 1 69 ? 21.168 -10.198 -10.908 1.00 92.50 69 LEU A CA 1
ATOM 549 C C . LEU A 1 69 ? 21.347 -8.838 -10.213 1.00 92.50 69 LEU A C 1
ATOM 551 O O . LEU A 1 69 ? 21.533 -8.751 -8.999 1.00 92.50 69 LEU A O 1
ATOM 555 N N . LYS A 1 70 ? 21.314 -7.761 -11.000 1.00 95.25 70 LYS A N 1
ATOM 556 C CA . LYS A 1 70 ? 21.402 -6.377 -10.540 1.00 95.25 70 LYS A CA 1
ATOM 557 C C . LYS A 1 70 ? 20.066 -5.676 -10.799 1.00 95.25 70 LYS A C 1
ATOM 559 O O . LYS A 1 70 ? 19.563 -5.759 -11.917 1.00 95.25 70 LYS A O 1
ATOM 564 N N . PRO A 1 71 ? 19.499 -4.957 -9.815 1.00 96.12 71 PRO A N 1
ATOM 565 C CA . PRO A 1 71 ? 18.223 -4.282 -10.000 1.00 96.12 71 PRO A CA 1
ATOM 566 C C . PRO A 1 71 ? 18.339 -3.137 -11.008 1.00 96.12 71 PRO A C 1
ATOM 568 O O . PRO A 1 71 ? 19.280 -2.335 -10.960 1.00 96.12 71 PRO A O 1
ATOM 571 N N . TYR A 1 72 ? 17.334 -3.027 -11.870 1.00 96.06 72 TYR A N 1
ATOM 572 C CA . TYR A 1 72 ? 17.052 -1.800 -12.596 1.00 96.06 72 TYR A CA 1
ATOM 573 C C . TYR A 1 72 ? 16.596 -0.729 -11.598 1.00 96.06 72 TYR A C 1
ATOM 575 O O . TYR A 1 72 ? 15.856 -1.015 -10.653 1.00 96.06 72 TYR A O 1
ATOM 583 N N . THR A 1 73 ? 17.049 0.512 -11.781 1.00 97.19 73 THR A N 1
ATOM 584 C CA . THR A 1 73 ? 16.720 1.607 -10.861 1.00 97.19 73 THR A CA 1
ATOM 585 C C . THR A 1 73 ? 16.203 2.820 -11.601 1.00 97.19 73 THR A C 1
ATOM 587 O O . THR A 1 73 ? 16.836 3.279 -12.550 1.00 97.19 73 THR A O 1
ATOM 590 N N . TRP A 1 74 ? 15.144 3.418 -11.073 1.00 97.00 74 TRP A N 1
ATOM 591 C CA . TRP A 1 74 ? 14.636 4.708 -11.525 1.00 97.00 74 TRP A CA 1
ATOM 592 C C . TRP A 1 74 ? 15.253 5.826 -10.695 1.00 97.00 74 TRP A C 1
ATOM 594 O O . TRP A 1 74 ? 15.397 5.680 -9.481 1.00 97.00 74 TRP A O 1
ATOM 604 N N . TRP A 1 75 ? 15.603 6.944 -11.333 1.00 97.56 75 TRP A N 1
ATOM 605 C CA . TRP A 1 75 ? 16.101 8.133 -10.644 1.00 97.56 75 TRP A CA 1
ATOM 606 C C . TRP A 1 75 ? 14.996 9.177 -10.487 1.00 97.56 75 TRP A C 1
ATOM 608 O O . TRP A 1 75 ? 14.326 9.535 -11.455 1.00 97.56 75 TRP A O 1
ATOM 618 N N . PHE A 1 76 ? 14.844 9.697 -9.272 1.00 95.56 76 PHE A N 1
ATOM 619 C CA . PHE A 1 76 ? 13.933 10.789 -8.947 1.00 95.56 76 PHE A CA 1
ATOM 620 C C . PHE A 1 76 ? 14.710 11.935 -8.283 1.00 95.56 76 P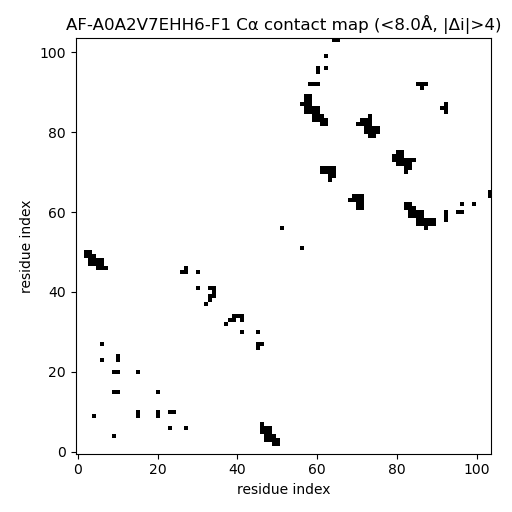HE A C 1
ATOM 622 O O . PHE A 1 76 ? 15.543 11.656 -7.417 1.00 95.56 76 PHE A O 1
ATOM 629 N N . PRO A 1 77 ? 14.406 13.214 -8.583 1.00 95.88 77 PRO A N 1
ATOM 630 C CA . PRO A 1 77 ? 15.202 14.355 -8.115 1.00 95.88 77 PRO A CA 1
ATOM 631 C C . PRO A 1 77 ? 15.423 14.456 -6.600 1.00 95.88 77 PRO A C 1
ATOM 633 O O . PRO A 1 77 ? 16.470 14.926 -6.172 1.00 95.88 77 PRO A O 1
ATOM 636 N N . ILE A 1 78 ? 14.451 14.023 -5.789 1.00 96.94 78 ILE A N 1
ATOM 637 C CA . ILE A 1 78 ? 14.508 14.133 -4.319 1.00 96.94 78 ILE A CA 1
ATOM 638 C C . ILE A 1 78 ? 14.840 12.786 -3.661 1.00 96.94 78 ILE A C 1
ATOM 640 O O . ILE A 1 78 ? 15.584 12.737 -2.689 1.00 96.94 78 ILE A O 1
ATOM 644 N N . VAL A 1 79 ? 14.286 11.685 -4.179 1.00 95.69 79 VAL A N 1
ATOM 645 C CA . VAL A 1 79 ? 14.417 10.346 -3.572 1.00 95.69 79 VAL A CA 1
ATOM 646 C C . VAL A 1 79 ? 15.729 9.661 -3.976 1.00 95.69 79 VAL A C 1
ATOM 648 O O . VAL A 1 79 ? 16.237 8.816 -3.245 1.00 95.69 79 VAL A O 1
ATOM 651 N N . GLY A 1 80 ? 16.299 10.022 -5.129 1.00 96.88 80 GLY A N 1
ATOM 652 C CA . GLY A 1 80 ? 17.460 9.350 -5.702 1.00 96.88 80 GLY A CA 1
ATOM 653 C C . GLY A 1 80 ? 17.074 8.098 -6.491 1.00 96.88 80 GLY A C 1
ATOM 654 O O . GLY A 1 80 ? 16.057 8.088 -7.185 1.00 96.88 80 GLY A O 1
ATOM 655 N N . ARG A 1 81 ? 17.914 7.056 -6.431 1.00 97.50 81 ARG A N 1
ATOM 656 C CA . ARG A 1 81 ? 17.700 5.794 -7.158 1.00 97.50 81 ARG A CA 1
ATOM 657 C C . ARG A 1 81 ? 16.857 4.819 -6.343 1.00 97.50 81 ARG A C 1
ATOM 659 O O . ARG A 1 81 ? 17.223 4.497 -5.217 1.00 97.50 81 ARG A O 1
ATOM 666 N N . VAL A 1 82 ? 15.777 4.313 -6.931 1.00 97.31 82 VAL A N 1
ATOM 667 C CA . VAL A 1 82 ? 14.857 3.357 -6.294 1.00 97.31 82 VAL A CA 1
ATOM 668 C C . VAL A 1 82 ? 14.774 2.091 -7.153 1.00 97.31 82 VAL A C 1
ATOM 670 O O . VAL A 1 82 ? 14.648 2.222 -8.369 1.00 97.31 82 VAL A O 1
ATOM 673 N N . PRO A 1 83 ? 14.838 0.876 -6.573 1.00 96.44 83 PRO A N 1
ATOM 674 C CA . PRO A 1 83 ? 14.829 -0.386 -7.326 1.00 96.44 83 PRO A CA 1
ATOM 675 C C . PRO A 1 83 ? 13.417 -0.889 -7.686 1.00 96.44 83 PRO A C 1
ATOM 677 O O . PRO A 1 83 ? 13.242 -2.044 -8.066 1.00 96.44 83 PRO A O 1
ATOM 680 N N . TYR A 1 84 ? 12.394 -0.049 -7.526 1.00 96.25 84 TYR A N 1
ATOM 681 C CA . TYR A 1 84 ? 11.018 -0.335 -7.920 1.00 96.25 84 TYR A CA 1
ATOM 682 C C . TYR A 1 84 ? 10.256 0.963 -8.200 1.00 96.25 84 TYR A C 1
ATOM 684 O O . TYR A 1 84 ? 10.608 2.030 -7.687 1.00 96.25 84 TYR A O 1
ATOM 692 N N . LYS A 1 85 ? 9.173 0.865 -8.970 1.00 97.06 85 LYS A N 1
ATOM 693 C CA . LYS A 1 85 ? 8.279 1.983 -9.288 1.00 97.06 85 LYS A CA 1
ATOM 694 C C . LYS A 1 85 ? 6.822 1.558 -9.117 1.00 97.06 85 LYS A C 1
ATOM 696 O O . LYS A 1 85 ? 6.403 0.520 -9.622 1.00 97.06 85 LYS A O 1
ATOM 701 N N . GLY A 1 86 ? 6.067 2.344 -8.351 1.00 96.88 86 GLY A N 1
ATOM 702 C CA . GLY A 1 86 ? 4.648 2.104 -8.079 1.00 96.88 86 GLY A CA 1
ATOM 703 C C . GLY A 1 86 ? 3.735 2.816 -9.078 1.00 96.88 86 GLY A C 1
ATOM 704 O O . GLY A 1 86 ? 4.005 3.955 -9.456 1.00 96.88 86 GLY A O 1
ATOM 705 N N . TYR A 1 87 ? 2.635 2.168 -9.451 1.00 96.44 87 TYR A N 1
ATOM 706 C CA . TYR A 1 87 ? 1.655 2.639 -10.426 1.00 96.44 87 TYR A CA 1
ATOM 707 C C . TYR A 1 87 ? 0.225 2.478 -9.912 1.00 96.44 87 TYR A C 1
ATOM 709 O O . TYR A 1 87 ? -0.200 1.378 -9.552 1.00 96.44 87 TYR A O 1
ATOM 717 N N . PHE A 1 88 ? -0.532 3.577 -9.921 1.00 93.50 88 PHE A N 1
ATOM 718 C CA . PHE A 1 88 ? -1.979 3.556 -9.677 1.00 93.50 88 PHE A CA 1
ATOM 719 C C . PHE A 1 88 ? -2.774 3.227 -10.951 1.00 93.50 88 PHE A C 1
ATOM 721 O O . PHE A 1 88 ? -3.854 2.658 -10.860 1.00 93.50 88 PHE A O 1
ATOM 728 N N . ASP A 1 89 ? -2.228 3.550 -12.131 1.00 94.75 89 ASP A N 1
ATOM 729 C CA . ASP A 1 89 ? -2.733 3.087 -13.429 1.00 94.75 89 ASP A CA 1
ATOM 730 C C . ASP A 1 89 ? -2.091 1.734 -13.761 1.00 94.75 89 ASP A C 1
ATOM 732 O O . ASP A 1 89 ? -0.878 1.630 -13.974 1.00 94.75 89 ASP A O 1
ATOM 736 N N . PHE A 1 90 ? -2.903 0.680 -13.791 1.00 95.25 90 PHE A N 1
ATOM 737 C CA . PHE A 1 90 ? -2.400 -0.677 -13.989 1.00 95.25 90 PHE A CA 1
ATOM 738 C C . PHE A 1 90 ? -1.950 -0.946 -15.420 1.00 95.25 90 PHE A C 1
ATOM 740 O O . PHE A 1 90 ? -1.039 -1.751 -15.624 1.00 95.25 90 PHE A O 1
ATOM 747 N N . ASP A 1 91 ? -2.536 -0.273 -16.406 1.00 97.25 91 ASP A N 1
ATOM 748 C CA . ASP A 1 91 ? -2.105 -0.420 -17.790 1.00 97.25 91 ASP A CA 1
ATOM 749 C C . ASP A 1 91 ? -0.767 0.282 -18.008 1.00 97.25 91 ASP A C 1
ATOM 751 O O . ASP A 1 91 ? 0.073 -0.232 -18.746 1.00 97.25 91 ASP A O 1
ATOM 755 N N . ALA A 1 92 ? -0.516 1.395 -17.309 1.00 97.81 92 ALA A N 1
ATOM 756 C CA . ALA A 1 92 ? 0.809 2.012 -17.268 1.00 97.81 92 ALA A CA 1
ATOM 757 C C . ALA A 1 92 ? 1.859 1.078 -16.649 1.00 97.81 92 ALA A C 1
ATOM 759 O O . ALA A 1 92 ? 2.932 0.913 -17.224 1.00 97.81 92 ALA A O 1
ATOM 760 N N . ALA A 1 93 ? 1.528 0.405 -15.542 1.00 97.81 93 ALA A N 1
ATOM 761 C CA . ALA A 1 93 ? 2.419 -0.580 -14.923 1.00 97.81 93 ALA A CA 1
ATOM 762 C C . ALA A 1 93 ? 2.775 -1.722 -15.888 1.00 97.81 93 ALA A C 1
ATOM 764 O O . ALA A 1 93 ? 3.931 -2.121 -15.999 1.00 97.81 93 ALA A O 1
ATOM 765 N N . ARG A 1 94 ? 1.770 -2.244 -16.605 1.00 98.06 94 ARG A N 1
ATOM 766 C CA . ARG A 1 94 ? 1.935 -3.337 -17.573 1.00 98.06 94 ARG A CA 1
ATOM 767 C C . ARG A 1 94 ? 2.704 -2.913 -18.819 1.00 98.06 94 ARG A C 1
ATOM 769 O O . ARG A 1 94 ? 3.409 -3.744 -19.375 1.00 98.06 94 ARG A O 1
ATOM 776 N N . ARG A 1 95 ? 2.550 -1.664 -19.275 1.00 98.31 95 ARG A N 1
ATOM 777 C CA . ARG A 1 95 ? 3.372 -1.102 -20.358 1.00 98.31 95 ARG A CA 1
ATOM 778 C C . ARG A 1 95 ? 4.833 -1.033 -19.932 1.00 98.31 95 ARG A C 1
ATOM 780 O O . ARG A 1 95 ? 5.633 -1.703 -20.558 1.00 98.31 95 ARG A O 1
ATOM 787 N N . GLU A 1 96 ? 5.135 -0.397 -18.800 1.00 97.75 96 GLU A N 1
ATOM 788 C CA . GLU A 1 96 ? 6.518 -0.305 -18.306 1.00 97.75 96 GLU A CA 1
ATOM 789 C C . GLU A 1 96 ? 7.161 -1.689 -18.122 1.00 97.75 96 GLU A C 1
ATOM 791 O O . GLU A 1 96 ? 8.312 -1.895 -18.486 1.00 97.75 96 GLU A O 1
ATOM 796 N N . ALA A 1 97 ? 6.422 -2.657 -17.572 1.00 97.81 97 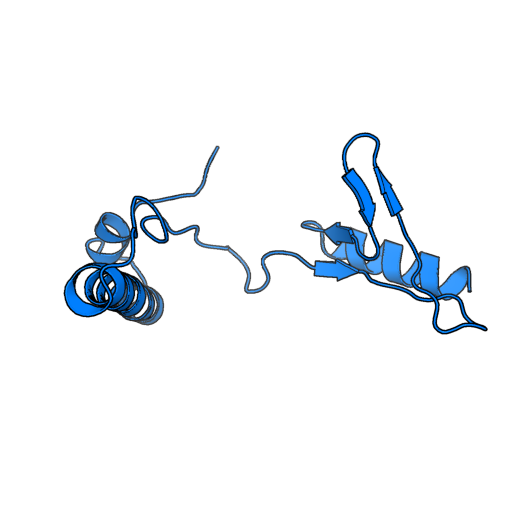ALA A N 1
ATOM 797 C CA . ALA A 1 97 ? 6.937 -4.012 -17.398 1.00 97.81 97 ALA A CA 1
ATOM 798 C C . ALA A 1 97 ? 7.269 -4.704 -18.732 1.00 97.81 97 ALA A C 1
ATOM 800 O O . ALA A 1 97 ? 8.207 -5.494 -18.773 1.00 97.81 97 ALA A O 1
ATOM 801 N N . ARG A 1 98 ? 6.508 -4.429 -19.801 1.00 97.81 98 ARG A N 1
ATOM 802 C CA . ARG A 1 98 ? 6.805 -4.938 -21.147 1.00 97.81 98 ARG A CA 1
ATOM 803 C C . ARG A 1 98 ? 7.993 -4.214 -21.760 1.00 97.81 98 ARG A C 1
ATOM 805 O O . ARG A 1 98 ? 8.912 -4.888 -22.194 1.00 97.81 98 ARG A O 1
ATOM 812 N N . ASP A 1 99 ? 8.006 -2.885 -21.701 1.00 96.25 99 ASP A N 1
ATOM 813 C CA . ASP A 1 99 ? 9.093 -2.070 -22.248 1.00 96.25 99 ASP A CA 1
ATOM 814 C C . ASP A 1 99 ? 10.446 -2.496 -21.640 1.00 96.25 99 ASP A C 1
ATOM 816 O O . ASP A 1 99 ? 11.404 -2.749 -22.359 1.00 96.25 99 ASP A O 1
ATOM 820 N N . LEU A 1 100 ? 10.500 -2.713 -20.319 1.00 95.94 100 LEU A N 1
ATOM 821 C CA . LEU A 1 100 ? 11.706 -3.208 -19.640 1.00 95.94 100 LEU A CA 1
ATOM 822 C C . LEU A 1 100 ? 12.076 -4.650 -20.002 1.00 95.94 100 LEU A C 1
ATOM 824 O O . LEU A 1 100 ? 13.254 -4.993 -19.986 1.00 95.94 100 LEU A O 1
ATOM 828 N N . ALA A 1 101 ? 11.092 -5.507 -20.278 1.00 94.12 101 ALA A N 1
ATOM 829 C CA . ALA A 1 101 ? 11.356 -6.877 -20.711 1.00 94.12 101 ALA A CA 1
ATOM 830 C C . ALA A 1 101 ? 11.893 -6.930 -22.151 1.00 94.12 101 ALA A C 1
ATOM 832 O O . ALA A 1 101 ? 12.694 -7.811 -22.466 1.00 94.12 101 ALA A O 1
ATOM 833 N N . ASP A 1 102 ? 11.469 -5.990 -22.999 1.00 93.69 102 ASP A N 1
ATOM 834 C CA . ASP A 1 102 ? 11.924 -5.856 -24.382 1.00 93.69 102 ASP A CA 1
ATOM 835 C C . ASP A 1 102 ? 13.320 -5.201 -24.463 1.00 93.69 102 ASP A C 1
ATOM 837 O O . ASP A 1 102 ? 14.122 -5.580 -25.320 1.00 93.69 102 ASP A O 1
ATOM 841 N N . ASP A 1 103 ? 13.641 -4.284 -23.541 1.00 84.56 103 ASP A N 1
ATOM 842 C CA . ASP A 1 103 ? 14.939 -3.592 -23.463 1.00 84.56 103 ASP A CA 1
ATOM 843 C C . ASP A 1 103 ? 16.100 -4.485 -22.963 1.00 84.56 103 ASP A C 1
ATOM 845 O O . ASP A 1 103 ? 17.261 -4.206 -23.284 1.00 84.56 103 ASP A O 1
ATOM 849 N N . GLY A 1 104 ? 15.809 -5.581 -22.242 1.00 66.31 104 GLY A N 1
ATOM 850 C CA . GLY A 1 104 ? 16.793 -6.576 -21.778 1.00 66.31 104 GLY A CA 1
ATOM 851 C C . GLY A 1 104 ? 17.195 -6.466 -20.310 1.00 66.31 104 GLY A C 1
ATOM 852 O O . GLY A 1 104 ? 18.014 -5.592 -19.952 1.00 66.31 104 GLY A O 1
#

Nearest PDB structures (foldseek):
  7pwo-assembly1_F1  TM=5.791E-01  e=7.068E+00  Giardia lamblia ATCC 50803

pLDDT: mean 94.24, std 7.14, range [45.59, 98.31]

Radius of gyration: 19.76 Å; Cα contacts (8 Å, |Δi|>4): 105; chains: 1; bounding box: 48×26×52 Å